Protein AF-A0A1Y2G2A0-F1 (afdb_monomer)

InterPro domains:
  IPR036910 High mobility group box domain superfamily [G3DSA:1.10.30.10] (2-69)
  IPR036910 High mobility group box domain super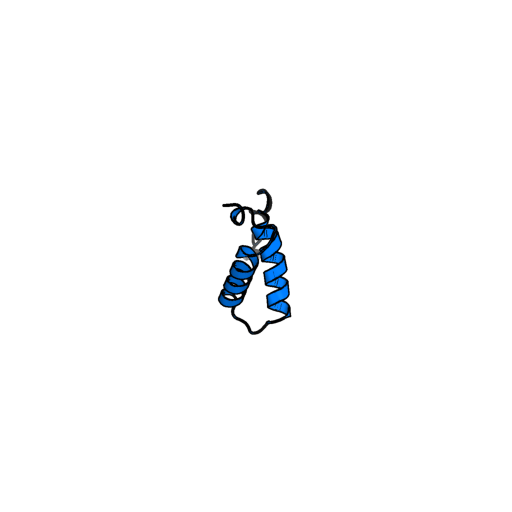family [SSF47095] (7-67)
  IPR054414 Coiled-coil domain-containing protein 124/Oxs1, C-terminal [PF06244] (14-66)

Solvent-accessible surface area (backbone atoms only — not comparable to full-atom values): 4687 Å² total; per-residue (Å²): 136,90,81,87,79,80,82,81,81,80,76,75,77,74,73,77,76,85,88,75,82,90,53,86,71,48,66,63,53,58,52,44,57,54,46,48,53,50,45,40,70,77,36,71,84,55,52,73,66,57,47,48,50,52,46,52,55,53,42,67,73,34,90,79,34,77,79,65,75,117

Secondary structure (DSSP, 8-state):
------------------SSSSS---HHHHHHHHHHHHHHHH-TTS-HHHHHHHHHHHHHH-TT-GGG--

pLDDT: mean 71.77, std 16.87, range [45.72, 90.5]

Mean predicted aligned error: 13.91 Å

Sequence (70 aa):
MAKSKTSPTIKKTKSSKDKDDDKPKSAWHTYYSAKMTELKSEYPDMDGAERRAKACEIWKTHPDNPKRSK

Nearest PDB structures (foldseek):
  1wgf-assembly1_A  TM=6.019E-01  e=2.641E-01  Mus musculus
  2e6o-assembly1_A  TM=5.911E-01  e=4.330E-01  Homo sapiens
  2gzk-assembly1_A  TM=6.894E-01  e=1.238E+00  unclassified
  6cg0-assembly1_N  TM=8.642E-01  e=2.598E+00  Homo sapiens
  8g0k-assembly2_C  TM=8.240E-01  e=2.442E+00  Bacteroides

Structure (mmCIF, N/CA/C/O backbone):
data_AF-A0A1Y2G2A0-F1
#
_entry.id   AF-A0A1Y2G2A0-F1
#
loop_
_atom_site.group_PDB
_atom_site.id
_atom_site.type_symbol
_atom_site.label_atom_id
_atom_site.label_alt_id
_atom_site.label_comp_id
_atom_site.label_asym_id
_atom_site.label_entity_id
_atom_site.label_seq_id
_atom_site.pdbx_PDB_ins_code
_atom_site.Cartn_x
_atom_site.Cartn_y
_atom_site.Cartn_z
_atom_site.occupancy
_atom_site.B_iso_or_equiv
_atom_site.auth_seq_id
_atom_site.auth_comp_id
_atom_site.auth_asym_id
_atom_site.auth_atom_id
_atom_site.pdbx_PDB_model_num
ATOM 1 N N . MET A 1 1 ? 8.013 -49.076 -43.676 1.00 45.72 1 MET A N 1
ATOM 2 C CA . MET A 1 1 ? 8.952 -48.872 -42.548 1.00 45.72 1 MET A CA 1
ATOM 3 C C . MET A 1 1 ? 8.598 -47.567 -41.849 1.00 45.72 1 MET A C 1
ATOM 5 O O . MET A 1 1 ? 8.653 -46.519 -42.478 1.00 45.72 1 MET A O 1
ATOM 9 N N . ALA A 1 2 ? 8.153 -47.650 -40.595 1.00 48.72 2 ALA A N 1
ATOM 10 C CA . ALA A 1 2 ? 7.753 -46.511 -39.773 1.00 48.72 2 ALA A CA 1
ATOM 11 C C . ALA A 1 2 ? 8.975 -45.717 -39.280 1.00 48.72 2 ALA A C 1
ATOM 13 O O . ALA A 1 2 ? 9.973 -46.310 -38.875 1.00 48.72 2 ALA A O 1
ATOM 14 N N . LYS A 1 3 ? 8.885 -44.384 -39.276 1.00 47.78 3 LYS A N 1
ATOM 15 C CA . LYS A 1 3 ? 9.806 -43.500 -38.546 1.00 47.78 3 LYS A CA 1
ATOM 16 C C . LYS A 1 3 ? 8.997 -42.448 -37.795 1.00 47.78 3 LYS A C 1
ATOM 18 O O . LYS A 1 3 ? 8.815 -41.328 -38.259 1.00 47.78 3 LYS A O 1
ATOM 23 N N . SER A 1 4 ? 8.502 -42.856 -36.633 1.00 52.50 4 SER A N 1
ATOM 24 C CA . SER A 1 4 ? 7.926 -41.991 -35.608 1.00 52.50 4 SER A CA 1
ATOM 25 C C . SER A 1 4 ? 9.019 -41.062 -35.076 1.00 52.50 4 SER A C 1
ATOM 27 O O . SER A 1 4 ? 9.990 -41.528 -34.482 1.00 52.50 4 SER A O 1
ATOM 29 N N . LYS A 1 5 ? 8.889 -39.754 -35.315 1.00 53.94 5 LYS A N 1
ATOM 30 C CA . LYS A 1 5 ? 9.761 -38.723 -34.740 1.00 53.94 5 LYS A CA 1
ATOM 31 C C . LYS A 1 5 ? 8.994 -37.951 -33.668 1.00 53.94 5 LYS A C 1
ATOM 33 O O . LYS A 1 5 ? 8.151 -37.115 -33.956 1.00 53.94 5 LYS A O 1
ATOM 38 N N . THR A 1 6 ? 9.277 -38.364 -32.442 1.00 51.56 6 THR A N 1
ATOM 39 C CA . THR A 1 6 ? 9.438 -37.610 -31.195 1.00 51.56 6 THR A CA 1
ATOM 40 C C . THR A 1 6 ? 9.046 -36.118 -31.185 1.00 51.56 6 THR A C 1
ATOM 42 O O . THR A 1 6 ? 9.639 -35.309 -31.889 1.00 51.56 6 THR A O 1
ATOM 45 N N . SER A 1 7 ? 8.086 -35.822 -30.299 1.00 54.56 7 SER A N 1
ATOM 46 C CA . SER A 1 7 ? 7.629 -34.586 -29.628 1.00 54.56 7 SER A CA 1
ATOM 47 C C . SER A 1 7 ? 8.391 -33.255 -29.795 1.00 54.56 7 SER A C 1
ATOM 49 O O . SER A 1 7 ? 9.612 -33.216 -29.916 1.00 54.56 7 SER A O 1
ATOM 51 N N . PRO A 1 8 ? 7.692 -32.139 -29.500 1.00 54.16 8 PRO A N 1
ATOM 52 C CA . PRO A 1 8 ? 7.930 -31.554 -28.182 1.00 54.16 8 PRO A CA 1
ATOM 53 C C . PRO A 1 8 ? 6.644 -31.330 -27.378 1.00 54.16 8 PRO A C 1
ATOM 55 O O . PRO A 1 8 ? 5.714 -30.636 -27.780 1.00 54.16 8 PRO A O 1
ATOM 58 N N . THR A 1 9 ? 6.644 -31.914 -26.181 1.00 53.91 9 THR A N 1
ATOM 59 C CA . THR A 1 9 ? 5.749 -31.617 -25.070 1.00 53.91 9 THR A CA 1
ATOM 60 C C . THR A 1 9 ? 5.804 -30.119 -24.792 1.00 53.91 9 THR A C 1
ATOM 62 O O . THR A 1 9 ? 6.824 -29.610 -24.322 1.00 53.91 9 THR A O 1
ATOM 65 N N . ILE A 1 10 ? 4.716 -29.406 -25.081 1.00 59.84 10 ILE A N 1
ATOM 66 C CA . ILE A 1 10 ? 4.541 -28.015 -24.669 1.00 59.84 10 ILE A CA 1
ATOM 67 C C . ILE A 1 10 ? 4.574 -28.021 -23.142 1.00 59.84 10 ILE A C 1
ATOM 69 O O . ILE A 1 10 ? 3.631 -28.450 -22.475 1.00 59.84 10 ILE A O 1
ATOM 73 N N . LYS A 1 11 ? 5.715 -27.603 -22.586 1.00 50.88 11 LYS A N 1
ATOM 74 C CA . LYS A 1 11 ? 5.888 -27.321 -21.166 1.00 50.88 11 LYS A CA 1
ATOM 75 C C . LYS A 1 11 ? 4.911 -26.206 -20.822 1.00 50.88 11 LYS A C 1
ATOM 77 O O . LYS A 1 11 ? 5.216 -25.030 -20.981 1.00 50.88 11 LYS A O 1
ATOM 82 N N . LYS A 1 12 ? 3.722 -26.591 -20.364 1.0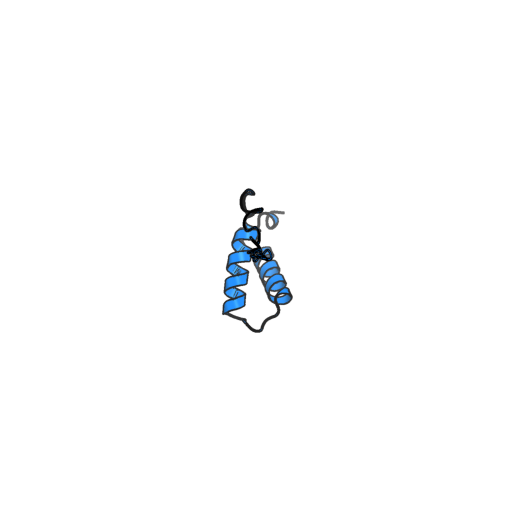0 50.06 12 LYS A N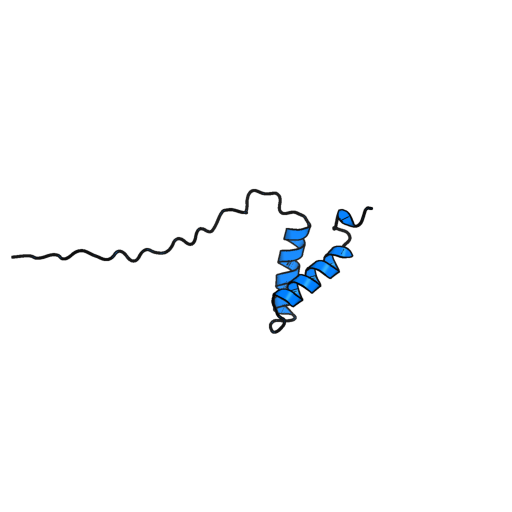 1
ATOM 83 C CA . LYS A 1 12 ? 2.806 -25.735 -19.621 1.00 50.06 12 LYS A CA 1
ATOM 84 C C . LYS A 1 12 ? 3.614 -25.243 -18.426 1.00 50.06 12 LYS A C 1
ATOM 86 O O . LYS A 1 12 ? 3.844 -26.000 -17.483 1.00 50.06 12 LYS A O 1
ATOM 91 N N . THR A 1 13 ? 4.166 -24.037 -18.531 1.00 50.66 13 THR A N 1
ATOM 92 C CA . THR A 1 13 ? 4.862 -23.373 -17.439 1.00 50.66 13 THR A CA 1
ATOM 93 C C . THR A 1 13 ? 3.847 -23.255 -16.317 1.00 50.66 13 THR A C 1
ATOM 95 O O . THR A 1 13 ? 2.942 -22.425 -16.319 1.00 50.66 13 THR A O 1
ATOM 98 N N . LYS A 1 14 ? 3.956 -24.188 -15.373 1.00 50.00 14 LYS A N 1
ATOM 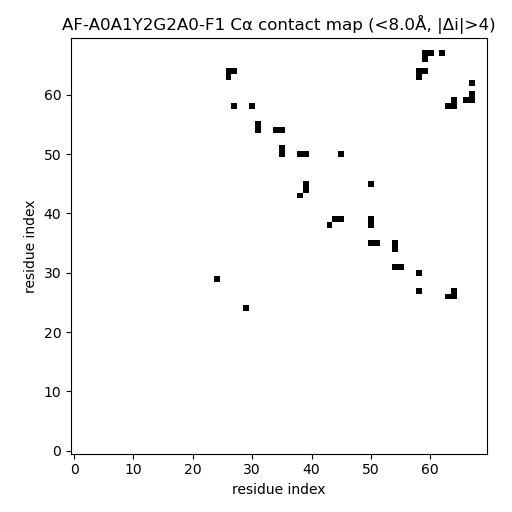99 C CA . LYS A 1 14 ? 3.387 -24.085 -14.044 1.00 50.00 14 LYS A CA 1
ATOM 100 C C . LYS A 1 14 ? 4.130 -22.901 -13.429 1.00 50.00 14 LYS A C 1
ATOM 102 O O . LYS A 1 14 ? 5.171 -23.080 -12.809 1.00 50.00 14 LYS A O 1
ATOM 107 N N . SER A 1 15 ? 3.683 -21.679 -13.720 1.00 47.59 15 SER A N 1
ATOM 108 C CA . SER A 1 15 ? 4.096 -20.519 -12.944 1.00 47.59 15 SER A CA 1
ATOM 109 C C . SER A 1 15 ? 3.637 -20.832 -11.535 1.00 47.59 15 SER A C 1
ATOM 111 O O . SER A 1 15 ? 2.436 -20.867 -11.273 1.00 47.59 15 SER A O 1
ATOM 113 N N . SER A 1 16 ? 4.595 -21.201 -10.690 1.00 50.81 16 SER A N 1
ATOM 114 C CA . SER A 1 16 ? 4.413 -21.492 -9.280 1.00 50.81 16 SER A CA 1
ATOM 115 C C . SER A 1 16 ? 3.752 -20.288 -8.615 1.00 50.81 16 SER A C 1
ATOM 117 O O . SER A 1 16 ? 4.411 -19.373 -8.133 1.00 50.81 16 SER A O 1
ATOM 119 N N . LYS A 1 17 ? 2.419 -20.278 -8.623 1.00 55.09 17 LYS A N 1
ATOM 120 C CA . LYS A 1 17 ? 1.642 -19.777 -7.501 1.00 55.09 17 LYS A CA 1
ATOM 121 C C . LYS A 1 17 ? 2.104 -20.597 -6.295 1.00 55.09 17 LYS A C 1
ATOM 123 O O . LYS A 1 17 ? 2.307 -21.801 -6.449 1.00 55.09 17 LYS A O 1
ATOM 128 N N . ASP A 1 18 ? 2.230 -19.937 -5.151 1.00 50.66 18 ASP A N 1
ATOM 129 C CA . ASP A 1 18 ? 2.432 -20.545 -3.832 1.00 50.66 18 ASP A CA 1
ATOM 130 C C . ASP A 1 18 ? 3.883 -20.602 -3.326 1.00 50.66 18 ASP A C 1
ATOM 132 O O . ASP A 1 18 ? 4.514 -21.651 -3.309 1.00 50.66 18 ASP A O 1
ATOM 136 N N . LYS A 1 19 ? 4.419 -19.440 -2.926 1.00 50.72 19 LYS A N 1
ATOM 137 C CA . LYS A 1 19 ? 5.393 -19.298 -1.824 1.00 50.72 19 LYS A CA 1
ATOM 138 C C . LYS A 1 19 ? 5.337 -17.877 -1.248 1.00 50.72 19 LYS A C 1
ATOM 140 O O . LYS A 1 19 ? 6.322 -17.157 -1.330 1.00 50.72 19 LYS A O 1
ATOM 145 N N . ASP A 1 20 ? 4.182 -17.454 -0.732 1.00 47.94 20 ASP A N 1
ATOM 146 C CA . ASP A 1 20 ? 4.128 -16.370 0.277 1.00 47.94 20 ASP A CA 1
ATOM 147 C C . ASP A 1 20 ? 2.793 -16.333 1.057 1.00 47.94 20 ASP A C 1
ATOM 149 O O . ASP A 1 20 ? 2.397 -15.287 1.561 1.00 47.94 20 ASP A O 1
ATOM 153 N N . ASP A 1 21 ? 2.051 -17.448 1.136 1.00 52.97 21 ASP A N 1
ATOM 154 C CA . ASP A 1 21 ? 0.777 -17.478 1.883 1.00 52.97 21 ASP A CA 1
ATOM 155 C C . ASP A 1 21 ? 0.932 -17.976 3.336 1.00 52.97 21 ASP A C 1
ATOM 157 O O . ASP A 1 21 ? 0.009 -17.840 4.127 1.00 52.97 21 ASP A O 1
ATOM 161 N N . ASP A 1 22 ? 2.124 -18.450 3.726 1.00 54.34 22 ASP A N 1
ATOM 162 C CA . ASP A 1 22 ? 2.419 -18.987 5.070 1.00 54.34 22 ASP A CA 1
ATOM 163 C C . ASP A 1 22 ? 3.279 -18.034 5.926 1.00 54.34 22 ASP A C 1
ATOM 165 O O . ASP A 1 22 ? 4.172 -18.419 6.676 1.00 54.34 22 ASP A O 1
ATOM 169 N N . LYS A 1 23 ? 3.065 -16.727 5.790 1.00 55.69 23 LYS A N 1
ATOM 170 C CA . LYS A 1 23 ? 3.462 -15.765 6.824 1.00 55.69 23 LYS A CA 1
ATOM 171 C C . LYS A 1 23 ? 2.222 -14.995 7.227 1.00 55.69 23 LYS A C 1
ATOM 173 O O . LYS A 1 23 ? 1.445 -14.640 6.340 1.00 55.69 23 LYS A O 1
ATOM 178 N N . PRO A 1 24 ? 2.035 -14.682 8.524 1.00 59.84 24 PRO A N 1
ATOM 179 C CA . PRO A 1 24 ? 0.996 -13.747 8.916 1.00 59.84 24 PRO A CA 1
ATOM 180 C C . PRO A 1 24 ? 1.221 -12.465 8.115 1.00 59.84 24 PRO A C 1
ATOM 182 O O . PRO A 1 24 ? 2.218 -11.761 8.313 1.00 59.84 24 PRO A O 1
ATOM 185 N N . LYS A 1 25 ? 0.337 -12.207 7.141 1.00 63.72 25 LYS A N 1
ATOM 186 C CA . L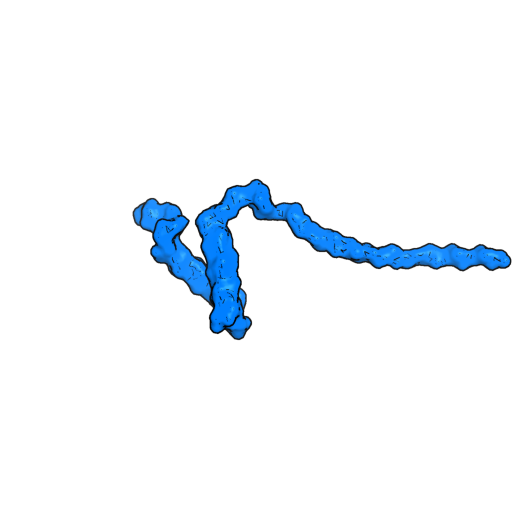YS A 1 25 ? 0.374 -10.984 6.344 1.00 63.72 25 LYS A CA 1
ATOM 187 C C . LYS A 1 25 ? 0.276 -9.852 7.351 1.00 63.72 25 LYS A C 1
ATOM 189 O O . LYS A 1 25 ? -0.722 -9.722 8.054 1.00 63.72 25 LYS A O 1
ATOM 194 N N . SER A 1 26 ? 1.365 -9.094 7.482 1.00 74.62 26 SER A N 1
ATOM 195 C CA . SER A 1 26 ? 1.399 -7.938 8.372 1.00 74.62 26 SER A CA 1
ATOM 196 C C . SER A 1 26 ? 0.199 -7.049 8.047 1.00 74.62 26 SER A C 1
ATOM 198 O O . SER A 1 26 ? -0.164 -6.938 6.877 1.00 74.62 26 SER A O 1
ATOM 200 N N . ALA A 1 27 ? -0.380 -6.402 9.055 1.00 80.75 27 ALA A N 1
ATOM 201 C CA . ALA A 1 27 ? -1.421 -5.383 8.917 1.00 80.75 27 ALA A CA 1
ATOM 202 C C . ALA A 1 27 ? -1.201 -4.459 7.694 1.00 80.75 27 ALA A C 1
ATOM 204 O O . ALA A 1 27 ? -2.101 -4.226 6.885 1.00 80.75 27 ALA A O 1
ATOM 205 N N . TRP A 1 28 ? 0.062 -4.076 7.467 1.00 81.00 28 TRP A N 1
ATOM 206 C CA . TRP A 1 28 ? 0.510 -3.334 6.290 1.00 81.00 28 TRP A CA 1
ATOM 207 C C . TRP A 1 28 ? 0.229 -4.027 4.950 1.00 81.00 28 TRP A C 1
ATOM 209 O O . TRP A 1 28 ? -0.240 -3.374 4.032 1.00 81.00 28 TRP A O 1
ATOM 219 N N . HIS A 1 29 ? 0.505 -5.324 4.798 1.00 84.00 29 HIS A N 1
ATOM 220 C CA . HIS A 1 29 ? 0.278 -6.058 3.545 1.00 84.00 29 HIS A CA 1
ATOM 221 C C . HIS A 1 29 ? -1.211 -6.167 3.201 1.00 84.00 29 HIS A C 1
ATOM 223 O O . HIS A 1 29 ? -1.593 -5.986 2.040 1.00 84.00 29 HIS A O 1
ATOM 229 N N . THR A 1 30 ? -2.055 -6.429 4.201 1.00 85.94 30 THR A N 1
ATOM 230 C CA . THR A 1 30 ? -3.511 -6.487 4.021 1.00 85.94 30 THR A CA 1
ATOM 231 C C . THR A 1 30 ? -4.046 -5.126 3.589 1.00 85.94 30 THR A C 1
ATOM 233 O O . THR A 1 30 ? -4.705 -5.025 2.556 1.00 85.94 30 THR A O 1
ATOM 236 N N . TYR A 1 31 ? -3.664 -4.061 4.297 1.00 86.94 31 TYR A N 1
ATOM 237 C CA . TYR A 1 31 ? -4.018 -2.694 3.926 1.00 86.94 31 TYR A CA 1
ATOM 238 C C . TYR A 1 31 ? -3.488 -2.309 2.537 1.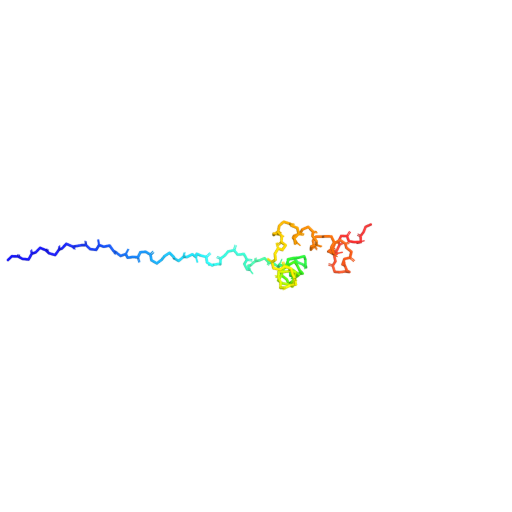00 86.94 31 TYR A C 1
ATOM 240 O O . TYR A 1 31 ? -4.227 -1.802 1.698 1.00 86.94 31 TYR A O 1
ATOM 248 N N . TYR A 1 32 ? -2.212 -2.580 2.266 1.00 87.00 32 TYR A N 1
ATOM 249 C CA . TYR A 1 32 ? -1.538 -2.194 1.032 1.00 87.00 32 TYR A CA 1
ATOM 250 C C . TYR A 1 32 ? -2.160 -2.858 -0.196 1.00 87.00 32 TYR A C 1
ATOM 252 O O . TYR A 1 32 ? -2.382 -2.192 -1.201 1.00 87.00 32 TYR A O 1
ATOM 260 N N . SER A 1 33 ? -2.480 -4.152 -0.128 1.00 87.38 33 SER A N 1
ATOM 261 C CA . SER A 1 33 ? -3.118 -4.861 -1.245 1.00 87.38 33 SER A CA 1
ATOM 262 C C . SER A 1 33 ? -4.524 -4.332 -1.553 1.00 87.38 33 SER A C 1
ATOM 264 O O . SER A 1 33 ? -4.842 -4.092 -2.723 1.00 87.38 33 SER A O 1
ATOM 266 N N . ALA A 1 34 ? -5.331 -4.061 -0.521 1.00 88.56 34 ALA A N 1
ATOM 267 C CA . ALA A 1 34 ? -6.638 -3.428 -0.674 1.00 88.56 34 ALA A CA 1
ATOM 268 C C . ALA A 1 34 ? -6.503 -2.013 -1.264 1.00 88.56 34 ALA A C 1
ATOM 270 O O . ALA A 1 34 ? -7.118 -1.699 -2.284 1.00 88.56 34 ALA A O 1
ATOM 271 N N . LYS A 1 35 ? -5.611 -1.189 -0.700 1.00 89.25 35 LYS A N 1
ATOM 272 C CA . LYS A 1 35 ? -5.434 0.207 -1.114 1.00 89.25 35 LYS A CA 1
ATOM 273 C C . LYS A 1 35 ? -4.827 0.348 -2.506 1.00 89.25 35 LYS A C 1
ATOM 275 O O . LYS A 1 35 ? -5.236 1.223 -3.256 1.00 89.25 35 LYS A O 1
ATOM 280 N N . MET A 1 36 ? -3.896 -0.522 -2.893 1.00 89.06 36 MET A N 1
ATOM 281 C CA . MET A 1 36 ? -3.345 -0.545 -4.253 1.00 89.06 36 MET A CA 1
ATOM 282 C C . MET A 1 36 ? -4.407 -0.910 -5.291 1.00 89.06 36 MET A C 1
ATOM 284 O O . MET A 1 36 ? -4.371 -0.377 -6.397 1.00 89.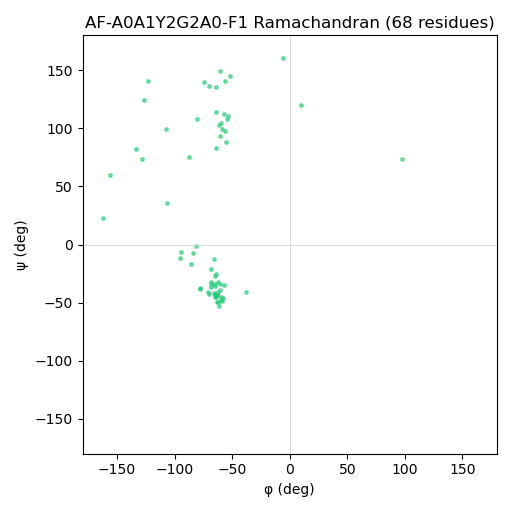06 36 MET A O 1
ATOM 288 N N . THR A 1 37 ? -5.344 -1.799 -4.950 1.00 89.69 37 THR A N 1
ATOM 289 C CA . THR A 1 37 ? -6.461 -2.178 -5.832 1.00 89.69 37 THR A CA 1
ATOM 290 C C . THR A 1 37 ? -7.457 -1.031 -5.984 1.00 89.69 37 THR A C 1
ATOM 292 O O . THR A 1 37 ? -7.869 -0.721 -7.102 1.00 89.69 37 THR A O 1
ATOM 295 N N . GLU A 1 38 ? -7.779 -0.351 -4.884 1.00 90.00 38 GLU A N 1
ATOM 296 C CA . GLU A 1 38 ? -8.623 0.847 -4.881 1.00 90.00 38 GLU A CA 1
ATOM 297 C C . GLU A 1 38 ? -7.982 1.977 -5.699 1.00 90.00 38 GLU A C 1
ATOM 299 O O . GLU A 1 38 ? -8.570 2.442 -6.669 1.00 90.00 38 GLU A O 1
ATOM 304 N N . LEU A 1 39 ? -6.720 2.322 -5.414 1.00 89.56 39 LEU A N 1
ATOM 305 C CA . LEU A 1 39 ? -5.982 3.352 -6.146 1.00 89.56 39 LEU A CA 1
ATOM 306 C C . LEU A 1 39 ? -5.794 3.002 -7.624 1.00 89.56 39 LEU A C 1
ATOM 308 O O . LEU A 1 39 ? -5.759 3.901 -8.449 1.00 89.56 39 LEU A O 1
ATOM 312 N N . LYS A 1 40 ? -5.665 1.718 -7.983 1.00 89.75 40 LYS A N 1
ATOM 313 C CA . LYS A 1 40 ? -5.616 1.285 -9.389 1.00 89.75 40 LYS A CA 1
ATOM 314 C C . LYS A 1 40 ? -6.950 1.490 -10.101 1.00 89.75 40 LYS A C 1
ATOM 316 O O . LYS A 1 40 ? -6.954 1.732 -11.301 1.00 89.75 40 LYS A O 1
ATOM 321 N N . SER A 1 41 ? -8.054 1.328 -9.380 1.00 90.50 41 SER A N 1
ATOM 322 C CA . SER A 1 41 ? -9.399 1.494 -9.931 1.00 90.50 41 SER A CA 1
ATOM 323 C C . SER A 1 41 ? -9.765 2.974 -10.052 1.00 90.50 41 SER A C 1
ATOM 325 O O . SER A 1 41 ? -10.365 3.370 -11.042 1.00 90.50 41 SER A O 1
ATOM 327 N N . GLU A 1 42 ? -9.355 3.790 -9.078 1.00 89.88 42 GLU A N 1
ATOM 328 C CA . GLU A 1 42 ? -9.574 5.241 -9.059 1.00 89.88 42 GLU A CA 1
ATOM 329 C C . GLU A 1 42 ? -8.600 5.992 -9.982 1.00 89.88 42 GLU A C 1
ATOM 331 O O . GLU A 1 42 ? -8.986 6.933 -10.670 1.00 89.88 42 GLU A O 1
ATOM 336 N N . TYR A 1 43 ? -7.347 5.536 -10.051 1.00 88.81 43 TYR A N 1
ATOM 337 C CA . TYR A 1 43 ? -6.288 6.106 -10.881 1.00 88.81 43 TYR A CA 1
ATOM 338 C C . TYR A 1 43 ? -5.611 5.019 -11.735 1.00 88.81 43 TYR A C 1
ATOM 340 O O . TYR A 1 43 ? -4.475 4.611 -11.454 1.00 88.81 43 TYR A O 1
ATOM 348 N N . PRO A 1 44 ? -6.281 4.528 -12.794 1.00 86.94 44 PRO A N 1
ATOM 349 C CA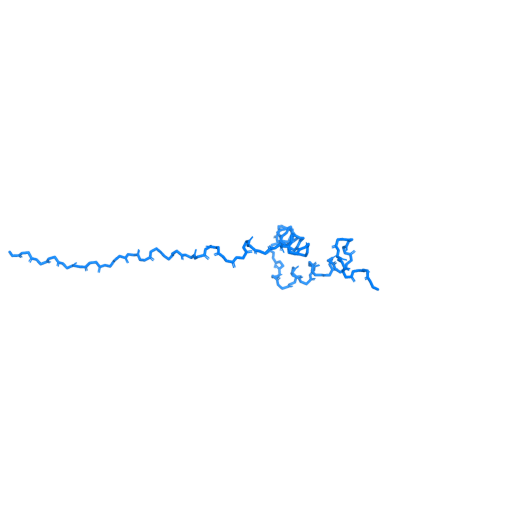 . PRO A 1 44 ? -5.720 3.496 -13.666 1.00 86.94 44 PRO A CA 1
ATOM 350 C C . PRO A 1 44 ? -4.478 3.970 -14.433 1.00 86.94 44 PRO A C 1
ATOM 352 O O . PRO A 1 44 ? -3.617 3.147 -14.742 1.00 86.94 44 PRO A O 1
ATOM 355 N N . ASP A 1 45 ? -4.375 5.278 -14.681 1.00 90.19 45 ASP A N 1
ATOM 356 C CA . ASP A 1 45 ? -3.265 5.934 -15.387 1.00 90.19 45 ASP A CA 1
ATOM 357 C C . ASP A 1 45 ? -2.085 6.299 -14.465 1.00 90.19 45 ASP A C 1
ATOM 359 O O . ASP A 1 45 ? -0.968 6.514 -14.922 1.00 90.19 45 ASP A O 1
ATOM 363 N N . MET A 1 46 ? -2.305 6.323 -13.144 1.00 84.62 46 MET A N 1
ATOM 364 C CA . MET A 1 46 ? -1.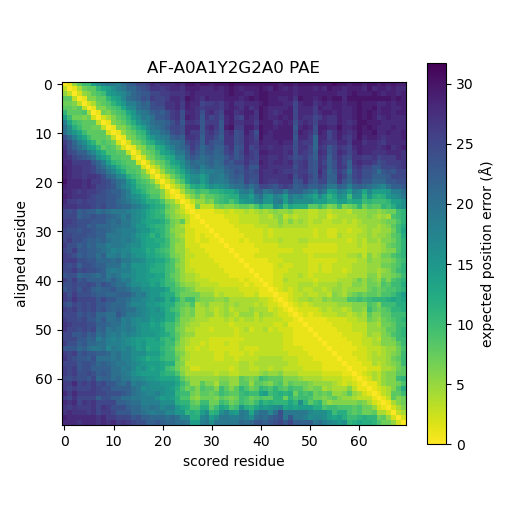256 6.662 -12.179 1.00 84.62 46 MET A CA 1
ATOM 365 C C . MET A 1 46 ? -0.215 5.546 -12.112 1.00 84.62 46 MET A C 1
ATOM 367 O O . MET A 1 46 ? -0.563 4.358 -12.021 1.00 84.62 46 MET A O 1
ATOM 371 N N . ASP A 1 47 ? 1.061 5.928 -12.088 1.00 90.38 47 ASP A N 1
ATOM 372 C CA . ASP A 1 47 ? 2.168 4.980 -12.067 1.00 90.38 47 ASP A CA 1
ATOM 373 C C . ASP A 1 47 ? 2.128 4.076 -10.821 1.00 90.38 47 ASP A C 1
ATOM 375 O O . ASP A 1 47 ? 1.650 4.439 -9.738 1.00 90.38 47 ASP A O 1
ATOM 379 N N . GLY A 1 48 ? 2.626 2.847 -10.971 1.00 84.25 48 GLY A N 1
ATOM 380 C CA . GLY A 1 48 ? 2.666 1.876 -9.880 1.00 84.25 48 GLY A CA 1
ATOM 381 C C . GLY A 1 48 ? 3.508 2.348 -8.689 1.00 84.25 48 GLY A C 1
ATOM 382 O O . GLY A 1 48 ? 3.162 2.045 -7.543 1.00 84.25 48 GLY A O 1
ATOM 383 N N . ALA A 1 49 ? 4.584 3.102 -8.933 1.00 87.00 49 ALA A N 1
ATOM 384 C CA . ALA A 1 49 ? 5.420 3.682 -7.890 1.00 87.00 49 ALA A CA 1
ATOM 385 C C . ALA A 1 49 ? 4.696 4.813 -7.153 1.00 87.00 49 ALA A C 1
ATOM 387 O O . ALA A 1 49 ? 4.749 4.860 -5.923 1.00 87.00 49 ALA A O 1
ATOM 388 N N . GLU A 1 50 ? 3.958 5.663 -7.869 1.00 90.19 50 GLU A N 1
ATOM 389 C CA . GLU A 1 50 ? 3.159 6.733 -7.263 1.00 90.19 50 GLU A CA 1
ATOM 390 C C . GLU A 1 50 ? 2.026 6.178 -6.397 1.00 90.19 50 GLU A C 1
ATOM 392 O O . GLU A 1 50 ? 1.854 6.598 -5.250 1.00 90.19 50 GLU A O 1
ATOM 397 N N . ARG A 1 51 ? 1.312 5.149 -6.871 1.00 89.38 51 ARG A N 1
ATOM 398 C CA . ARG A 1 51 ? 0.293 4.466 -6.056 1.00 89.38 51 ARG A CA 1
ATOM 399 C C . ARG A 1 51 ? 0.883 3.836 -4.805 1.00 89.38 51 ARG A C 1
ATOM 401 O O . ARG A 1 51 ? 0.284 3.924 -3.733 1.00 89.38 51 ARG A O 1
ATOM 408 N N . ARG A 1 52 ? 2.076 3.250 -4.916 1.00 87.25 52 ARG A N 1
ATOM 409 C CA . ARG A 1 52 ? 2.794 2.697 -3.765 1.00 87.25 52 ARG A CA 1
ATOM 410 C C . ARG A 1 52 ? 3.190 3.784 -2.772 1.00 87.25 52 ARG A C 1
ATOM 412 O O . ARG A 1 52 ? 2.995 3.587 -1.574 1.00 87.25 52 ARG A O 1
ATOM 419 N N . ALA A 1 53 ? 3.728 4.907 -3.244 1.00 89.12 53 ALA A N 1
ATOM 420 C CA . ALA A 1 53 ? 4.081 6.045 -2.401 1.00 89.12 53 ALA A CA 1
ATOM 421 C C . ALA A 1 53 ? 2.846 6.568 -1.655 1.00 89.12 53 ALA A C 1
ATOM 423 O O . ALA A 1 53 ? 2.866 6.638 -0.427 1.00 89.12 53 ALA A O 1
ATOM 424 N N . LYS A 1 54 ? 1.735 6.779 -2.369 1.00 87.94 54 LYS A N 1
ATOM 425 C CA . LYS A 1 54 ? 0.458 7.223 -1.799 1.00 87.94 54 LYS A CA 1
ATOM 426 C C . LYS A 1 54 ? -0.078 6.236 -0.756 1.00 87.94 54 LYS A C 1
ATOM 428 O O . LYS A 1 54 ? -0.443 6.638 0.345 1.00 87.94 54 LYS A O 1
ATOM 433 N N . ALA A 1 55 ? -0.049 4.930 -1.033 1.00 89.44 55 ALA A N 1
ATOM 434 C CA . ALA A 1 55 ? -0.443 3.907 -0.062 1.00 89.44 55 ALA A CA 1
ATOM 435 C C . ALA A 1 55 ? 0.455 3.904 1.193 1.00 89.44 55 ALA A C 1
ATOM 437 O O . ALA A 1 55 ? -0.058 3.782 2.306 1.00 89.44 55 ALA A O 1
ATOM 438 N N . CYS A 1 56 ? 1.773 4.079 1.036 1.00 88.31 56 CYS A N 1
ATOM 439 C CA . CYS A 1 56 ? 2.717 4.220 2.151 1.00 88.31 56 CYS A CA 1
ATOM 440 C C . CYS A 1 56 ? 2.438 5.468 2.994 1.00 88.31 56 CYS A C 1
ATOM 442 O O . CYS A 1 56 ? 2.486 5.389 4.219 1.00 88.31 56 CYS A O 1
ATOM 444 N N . GLU A 1 57 ? 2.159 6.611 2.369 1.00 87.62 57 GLU A N 1
ATOM 445 C CA . GLU A 1 57 ? 1.845 7.853 3.081 1.00 87.62 57 GLU A CA 1
ATOM 446 C C . GLU A 1 57 ? 0.562 7.736 3.895 1.00 87.62 57 GLU A C 1
ATOM 448 O O . GLU A 1 57 ? 0.561 8.064 5.080 1.00 87.62 57 GLU A O 1
ATOM 453 N N . ILE A 1 58 ? -0.496 7.174 3.306 1.00 86.81 58 ILE A N 1
ATOM 454 C CA . ILE A 1 58 ? -1.757 6.964 4.023 1.00 86.81 58 ILE A CA 1
ATOM 455 C C . ILE A 1 58 ? -1.561 5.951 5.162 1.00 86.81 58 ILE A C 1
ATOM 457 O O . ILE A 1 58 ? -2.132 6.101 6.236 1.00 86.81 58 ILE A O 1
ATOM 461 N N . TRP A 1 59 ? -0.700 4.944 4.991 1.00 85.88 59 TRP A N 1
ATOM 462 C CA . TRP A 1 59 ? -0.400 4.007 6.074 1.00 85.88 59 TRP A CA 1
ATOM 463 C C . TRP A 1 59 ? 0.374 4.616 7.235 1.00 85.88 59 TRP A C 1
ATOM 465 O O . TRP A 1 59 ? 0.163 4.220 8.379 1.00 85.88 59 TRP A O 1
ATOM 475 N N . LYS A 1 60 ? 1.245 5.603 6.995 1.00 83.19 60 LYS A N 1
ATOM 476 C CA . LYS A 1 60 ? 1.923 6.319 8.090 1.00 83.19 60 LYS A CA 1
ATOM 477 C C . LYS A 1 60 ? 0.921 6.953 9.058 1.00 83.19 60 LYS A C 1
ATOM 479 O O . LYS A 1 60 ? 1.190 6.975 10.254 1.00 83.19 60 LYS A O 1
ATOM 484 N N . THR A 1 61 ? -0.222 7.423 8.561 1.00 79.75 61 THR A N 1
ATOM 485 C CA . THR A 1 61 ? -1.279 8.049 9.370 1.00 79.75 61 THR A CA 1
ATOM 486 C C . THR A 1 61 ? -2.385 7.074 9.792 1.00 79.75 61 THR A C 1
ATOM 488 O O . THR A 1 61 ? -3.184 7.395 10.676 1.00 79.75 61 THR A O 1
ATOM 491 N N . HIS A 1 62 ? -2.413 5.868 9.217 1.00 79.44 62 HIS A N 1
ATOM 492 C CA . HIS A 1 62 ? -3.443 4.866 9.467 1.00 79.44 62 HIS A CA 1
ATOM 493 C C . HIS A 1 62 ? -3.435 4.383 10.933 1.00 79.44 62 HIS A C 1
ATOM 495 O O . HIS A 1 62 ? -2.367 4.112 11.488 1.00 79.44 62 HIS A O 1
ATOM 501 N N . PRO A 1 63 ? -4.607 4.254 11.585 1.00 73.19 63 PRO A N 1
ATOM 502 C CA . PRO A 1 63 ? -4.706 3.837 12.989 1.00 73.19 63 PRO A CA 1
ATOM 503 C C . PRO A 1 63 ? -4.197 2.410 13.240 1.00 73.19 63 PRO A C 1
ATOM 505 O O . PRO A 1 63 ? -3.752 2.109 14.339 1.00 73.19 63 PRO A O 1
ATOM 508 N N . ASP A 1 64 ? -4.220 1.564 12.210 1.00 70.44 64 ASP A N 1
ATOM 509 C CA . ASP A 1 64 ? -3.741 0.174 12.249 1.00 70.44 64 ASP A CA 1
ATOM 510 C C . ASP A 1 64 ? -2.214 0.054 12.078 1.00 70.44 64 ASP A C 1
ATOM 512 O O . ASP A 1 64 ? -1.663 -1.042 12.082 1.00 70.44 64 ASP A O 1
ATOM 516 N N . ASN A 1 65 ? -1.502 1.174 11.900 1.00 73.69 65 ASN A N 1
ATOM 517 C CA . ASN A 1 65 ? -0.051 1.157 11.805 1.00 73.69 65 ASN A CA 1
ATOM 518 C C . ASN A 1 65 ? 0.573 1.076 13.210 1.00 73.69 65 ASN A C 1
ATOM 520 O O . ASN A 1 65 ? 0.612 2.086 13.919 1.00 73.69 65 ASN A O 1
ATOM 524 N N . PRO A 1 66 ? 1.160 -0.072 13.604 1.00 65.94 66 PRO A N 1
ATOM 525 C CA . PRO A 1 66 ? 1.733 -0.248 14.938 1.00 65.94 66 PRO A CA 1
ATOM 526 C C . PRO A 1 66 ? 2.950 0.657 15.194 1.00 65.94 66 PRO A C 1
ATOM 528 O O . PRO A 1 66 ? 3.380 0.798 16.333 1.00 65.94 66 PRO A O 1
ATOM 531 N N . LYS A 1 67 ? 3.520 1.289 14.154 1.00 61.66 67 LYS A N 1
ATOM 532 C CA . LYS A 1 67 ? 4.618 2.263 14.282 1.00 61.66 67 LYS A CA 1
ATOM 533 C C . LYS A 1 67 ? 4.157 3.684 14.603 1.00 61.66 67 LYS A C 1
ATOM 535 O O . LYS A 1 67 ? 5.010 4.524 14.861 1.00 61.66 67 LYS A O 1
ATOM 540 N N . ARG A 1 68 ? 2.849 3.965 14.592 1.00 58.47 68 ARG A N 1
ATOM 541 C CA . ARG A 1 68 ? 2.304 5.250 15.057 1.00 58.47 68 ARG A CA 1
ATOM 542 C C . ARG A 1 68 ? 2.457 5.417 16.576 1.00 58.47 68 ARG A C 1
ATOM 544 O O . ARG A 1 68 ? 2.454 6.538 17.069 1.00 58.47 68 ARG A O 1
ATOM 551 N N . SER A 1 69 ? 2.619 4.315 17.308 1.00 49.56 69 SER A N 1
ATOM 552 C CA . SER A 1 69 ? 2.917 4.311 18.741 1.00 49.56 69 SER A CA 1
ATOM 553 C C . SER A 1 69 ? 4.428 4.375 18.989 1.00 49.56 69 SER A C 1
ATOM 555 O O . SER A 1 69 ? 5.047 3.366 19.328 1.00 49.56 69 SER A O 1
ATOM 557 N N . LYS A 1 70 ? 5.036 5.548 18.801 1.00 46.59 70 LYS A N 1
ATOM 558 C CA . LYS A 1 70 ? 6.294 5.914 19.463 1.00 46.59 70 LYS A CA 1
ATOM 559 C C . LYS A 1 70 ? 6.437 7.421 19.572 1.00 46.59 70 LYS A C 1
ATOM 561 O O . LYS A 1 70 ? 6.167 8.094 18.556 1.00 46.59 70 LYS A O 1
#

Organism: NCBI:txid106004

Radius of gyration: 22.03 Å; Cα contacts (8 Å, |Δi|>4): 25; chains: 1; bounding box: 19×57×62 Å

Foldseek 3Di:
DDDDDDDDDPPPPPPDDDDPPPDPCQPLNVQLVVQLVVCCVVCVPDDSVVSNVVSVVVLCVDPSNPVVPD